Protein AF-A0A259LX27-F1 (afdb_monomer_lite)

Sequence (64 aa):
LYAQAARSLIEDGLMAASDFPDFAEDNFQRPYQGELIDGIAFTPREPNAYIDRFDIGLKGSETP

Structure (mmCIF, N/CA/C/O backbone):
data_AF-A0A259LX27-F1
#
_entry.id   AF-A0A259LX27-F1
#
loop_
_atom_site.group_PDB
_atom_site.id
_atom_site.type_symbol
_atom_site.label_atom_id
_atom_site.label_alt_id
_atom_site.label_comp_id
_atom_site.label_asym_id
_atom_site.label_entity_id
_atom_site.label_seq_id
_atom_site.pdbx_PDB_ins_code
_atom_site.Cartn_x
_atom_site.Cartn_y
_atom_site.Cartn_z
_atom_site.occupancy
_atom_site.B_iso_or_equiv
_atom_site.auth_seq_id
_atom_site.auth_comp_id
_atom_site.auth_asym_id
_atom_site.auth_atom_id
_atom_site.pdbx_PDB_model_num
ATOM 1 N N . LEU A 1 1 ? 1.475 -1.976 13.392 1.00 79.25 1 LEU A N 1
ATOM 2 C CA . LEU A 1 1 ? 1.221 -0.702 14.102 1.00 79.25 1 LEU A CA 1
ATOM 3 C C . LEU A 1 1 ? -0.200 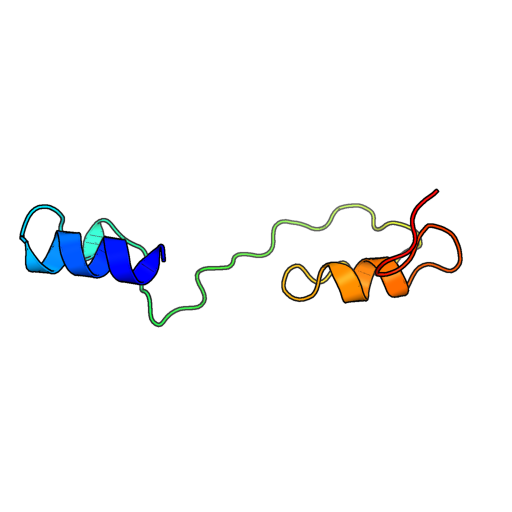-0.174 13.881 1.00 79.25 1 LEU A C 1
ATOM 5 O O . LEU A 1 1 ? -0.952 -0.193 14.839 1.00 79.25 1 LEU A O 1
ATOM 9 N N . TYR A 1 2 ? -0.612 0.205 12.660 1.00 88.06 2 TYR A N 1
ATOM 10 C CA . TYR A 1 2 ? -1.967 0.743 12.392 1.00 88.06 2 TYR A CA 1
ATOM 11 C C . TYR A 1 2 ? -3.116 -0.148 12.904 1.00 88.06 2 TYR A C 1
ATOM 13 O O . TYR A 1 2 ? -3.865 0.265 13.782 1.00 88.06 2 TYR A O 1
ATOM 21 N N . ALA A 1 3 ? -3.213 -1.396 12.429 1.00 90.62 3 ALA A N 1
ATOM 22 C CA . ALA A 1 3 ? -4.312 -2.292 12.810 1.00 90.62 3 ALA A CA 1
ATOM 23 C C . ALA A 1 3 ? -4.332 -2.632 14.313 1.00 90.62 3 ALA A C 1
ATOM 25 O O . ALA A 1 3 ? -5.385 -2.888 14.881 1.00 90.62 3 ALA A O 1
ATOM 26 N N . GLN A 1 4 ? -3.168 -2.633 14.968 1.00 93.50 4 GLN A N 1
ATOM 27 C CA . GLN A 1 4 ? -3.074 -2.856 16.415 1.00 93.50 4 GLN A CA 1
ATOM 28 C C . GLN A 1 4 ? -3.600 -1.646 17.193 1.00 93.50 4 GLN A C 1
ATOM 30 O O . GLN A 1 4 ? -4.373 -1.821 18.126 1.00 93.50 4 GLN A O 1
ATOM 35 N N . ALA A 1 5 ? -3.233 -0.431 16.776 1.00 94.50 5 ALA A N 1
ATOM 36 C CA . ALA A 1 5 ? -3.738 0.793 17.388 1.00 94.50 5 ALA A CA 1
ATOM 37 C C . ALA A 1 5 ? -5.258 0.936 17.201 1.00 94.50 5 ALA A C 1
ATOM 39 O O . ALA A 1 5 ? -5.960 1.250 18.154 1.00 94.50 5 ALA A O 1
ATOM 40 N N . ALA A 1 6 ? -5.776 0.637 16.005 1.00 93.81 6 ALA A N 1
ATOM 41 C CA . ALA A 1 6 ? -7.212 0.686 15.735 1.00 93.81 6 ALA A CA 1
ATOM 42 C C . ALA A 1 6 ? -8.008 -0.307 16.601 1.00 93.81 6 ALA A C 1
ATOM 44 O O . ALA A 1 6 ? -9.031 0.061 17.169 1.00 93.81 6 ALA A O 1
ATOM 45 N N . ARG A 1 7 ? -7.506 -1.540 16.777 1.00 94.31 7 ARG A N 1
ATOM 46 C CA . ARG A 1 7 ? -8.121 -2.529 17.682 1.00 94.31 7 ARG A CA 1
ATOM 47 C C . ARG A 1 7 ? -8.145 -2.054 19.133 1.00 94.31 7 ARG A C 1
ATOM 49 O O . ARG A 1 7 ? -9.191 -2.155 19.756 1.00 94.31 7 ARG A O 1
ATOM 56 N N . SER A 1 8 ? -7.052 -1.464 19.623 1.00 96.50 8 SER A N 1
ATOM 57 C CA . SER A 1 8 ? -7.002 -0.897 20.979 1.00 96.50 8 SER A CA 1
ATOM 58 C C . SER A 1 8 ? -8.072 0.178 21.191 1.00 96.50 8 SER A C 1
ATOM 60 O O . SER A 1 8 ? -8.757 0.163 22.202 1.00 96.50 8 SER A O 1
ATOM 62 N N . LEU A 1 9 ? -8.277 1.077 20.221 1.00 96.56 9 LEU A N 1
ATOM 63 C CA . LEU A 1 9 ? -9.298 2.130 20.326 1.00 96.56 9 LEU A CA 1
ATOM 64 C C . LEU A 1 9 ? -10.732 1.578 20.358 1.00 96.56 9 LEU A C 1
ATOM 66 O O . LEU A 1 9 ? -11.595 2.163 21.011 1.00 96.56 9 LEU A O 1
ATOM 70 N N . ILE A 1 10 ? -10.984 0.471 19.653 1.00 96.25 10 ILE A N 1
ATOM 71 C CA . ILE A 1 10 ? -12.275 -0.231 19.678 1.00 96.25 10 ILE A CA 1
ATOM 72 C C . ILE A 1 10 ? -12.471 -0.938 21.025 1.00 96.25 10 ILE A C 1
ATOM 74 O O . ILE A 1 10 ? -13.551 -0.858 21.605 1.00 96.25 10 ILE A O 1
ATOM 78 N N . GLU A 1 11 ? -11.433 -1.606 21.535 1.00 96.69 11 GLU A N 1
ATOM 79 C CA . GLU A 1 11 ? -11.441 -2.274 22.846 1.00 96.69 11 GLU A CA 1
ATOM 80 C C . GLU A 1 11 ? -11.681 -1.281 23.992 1.00 96.69 11 GLU A C 1
ATOM 82 O O . GLU A 1 11 ? -12.466 -1.564 24.897 1.00 96.69 11 GLU A O 1
ATOM 87 N N . ASP A 1 12 ? -11.091 -0.087 23.900 1.00 97.00 12 ASP A N 1
ATOM 88 C CA . ASP A 1 12 ? -11.288 1.014 24.848 1.00 97.00 12 ASP A CA 1
ATOM 89 C C . ASP A 1 12 ? -12.654 1.717 24.682 1.00 97.00 12 ASP A C 1
ATOM 91 O O . ASP A 1 12 ? -12.992 2.621 25.450 1.00 97.00 12 ASP A O 1
ATOM 95 N N .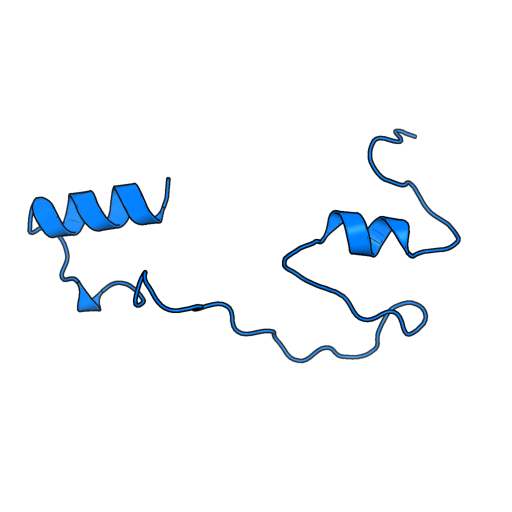 GLY A 1 13 ? -13.452 1.333 23.677 1.00 95.81 13 GLY A N 1
ATOM 96 C CA . GLY A 1 13 ? -14.767 1.914 23.389 1.00 95.81 13 GLY A CA 1
ATOM 97 C C . GLY A 1 13 ? -14.723 3.359 22.882 1.00 95.81 13 GLY A C 1
ATOM 98 O O . GLY A 1 13 ? -15.744 4.046 22.889 1.00 95.81 13 GLY A O 1
ATOM 99 N N . LEU A 1 14 ? -13.551 3.836 22.456 1.00 97.31 14 LEU A N 1
ATOM 100 C CA . LEU A 1 14 ? -13.333 5.203 21.975 1.00 97.31 14 LEU A CA 1
ATOM 101 C C . LEU A 1 14 ? -13.744 5.387 20.510 1.00 97.31 14 LEU A C 1
ATOM 103 O O . LEU A 1 14 ? -13.975 6.515 20.080 1.00 97.31 14 LEU A O 1
ATOM 107 N N . MET A 1 15 ? -13.804 4.293 19.749 1.00 97.00 15 MET A N 1
ATOM 108 C CA . MET A 1 15 ? -14.168 4.252 18.331 1.00 97.00 15 MET A CA 1
ATOM 109 C C . MET A 1 15 ? -15.034 3.016 18.058 1.00 97.00 15 MET A C 1
ATOM 111 O O . MET A 1 15 ? -14.886 1.985 18.718 1.00 97.00 15 MET A O 1
ATOM 115 N N . ALA A 1 16 ? -15.914 3.085 17.065 1.00 96.19 16 ALA A N 1
ATOM 116 C CA . ALA A 1 16 ? -16.668 1.935 16.587 1.00 96.19 16 ALA A CA 1
ATOM 117 C C . ALA A 1 16 ? -15.851 1.129 15.566 1.00 96.19 16 ALA A C 1
ATOM 119 O O . ALA A 1 16 ? -15.032 1.667 14.825 1.00 96.19 16 ALA A O 1
ATOM 120 N N . ALA A 1 17 ? -16.122 -0.175 15.456 1.00 93.12 17 ALA A N 1
ATOM 121 C CA . ALA 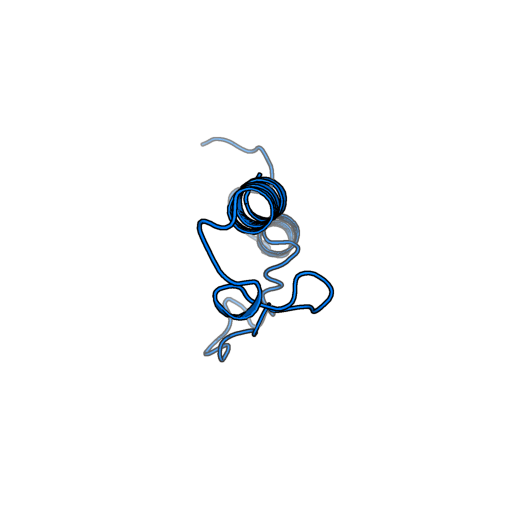A 1 17 ? -15.491 -1.008 14.427 1.00 93.12 17 ALA A CA 1
ATOM 122 C C . ALA A 1 17 ? -15.792 -0.511 12.999 1.00 93.12 17 ALA A C 1
ATOM 124 O O . ALA A 1 17 ? -14.944 -0.632 12.123 1.00 93.12 17 ALA A O 1
ATOM 125 N N . SER A 1 18 ? -16.965 0.095 12.785 1.00 94.56 18 SER A N 1
ATOM 126 C CA . SER A 1 18 ? -17.376 0.701 11.512 1.00 94.56 18 SER A CA 1
ATOM 127 C C . SER A 1 18 ? -16.605 1.966 11.136 1.00 94.56 18 SER A C 1
ATOM 129 O O . SER A 1 18 ? -16.695 2.403 9.992 1.00 94.56 18 SER A O 1
ATOM 131 N N . ASP A 1 19 ? -15.868 2.563 12.076 1.00 94.56 19 ASP A N 1
ATOM 132 C CA . ASP A 1 19 ? -15.020 3.729 11.801 1.00 94.56 19 ASP A CA 1
ATOM 133 C C . ASP A 1 19 ? -13.726 3.329 11.078 1.00 94.56 19 ASP A C 1
ATOM 135 O O . ASP A 1 19 ? -12.960 4.181 10.621 1.00 94.56 19 ASP A O 1
ATOM 139 N N . PHE A 1 20 ? -13.482 2.023 10.956 1.00 92.25 20 PHE A N 1
ATOM 140 C CA . PHE A 1 20 ? -12.321 1.453 10.303 1.00 92.25 20 PHE A CA 1
ATOM 141 C C . PHE A 1 20 ? -12.739 0.543 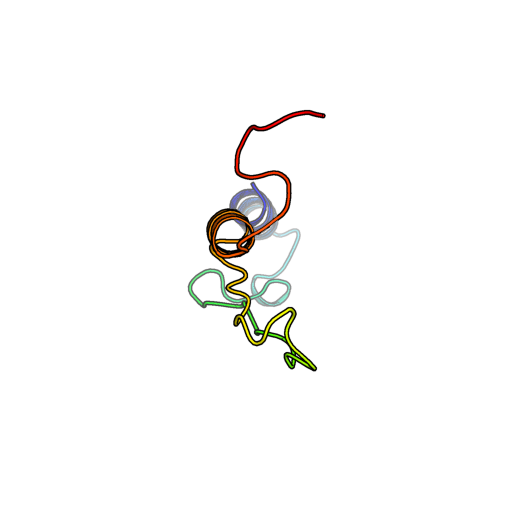9.146 1.00 92.25 20 PHE A C 1
ATOM 143 O O . PHE A 1 20 ? -13.827 -0.036 9.158 1.00 92.25 20 PHE A O 1
ATOM 150 N N . PRO A 1 21 ? -1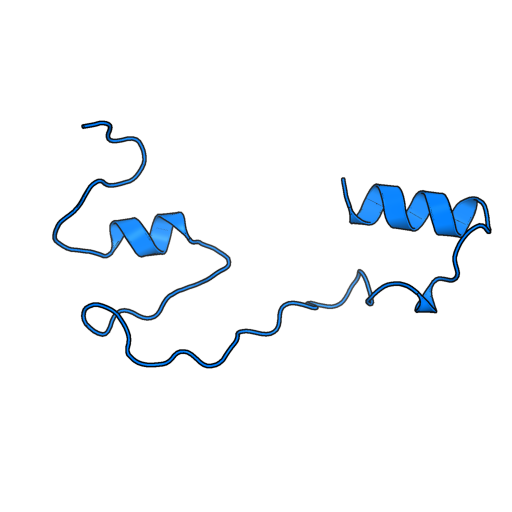1.869 0.393 8.136 1.00 90.19 21 PRO A N 1
ATOM 151 C CA . PRO A 1 21 ? -12.062 -0.619 7.109 1.00 90.19 21 PRO A CA 1
ATOM 152 C C . PRO A 1 21 ? -12.003 -2.034 7.705 1.00 90.19 21 PRO A C 1
ATOM 154 O O . PRO A 1 21 ? -11.401 -2.245 8.763 1.00 90.19 21 PRO A O 1
ATOM 157 N N . ASP A 1 22 ? -12.571 -3.019 7.006 1.00 88.69 22 ASP A N 1
ATOM 158 C CA . ASP A 1 22 ? -12.506 -4.411 7.453 1.00 88.69 22 ASP A CA 1
ATOM 159 C C . ASP A 1 22 ? -11.052 -4.898 7.440 1.00 88.69 22 ASP A C 1
ATOM 161 O O . ASP A 1 22 ? -10.438 -5.068 6.392 1.00 88.69 22 ASP A O 1
ATOM 165 N N . PHE A 1 23 ? -10.485 -5.145 8.620 1.00 86.88 23 PHE A N 1
ATOM 166 C CA . PHE A 1 23 ? -9.095 -5.573 8.758 1.00 86.88 23 PHE A CA 1
ATOM 167 C C . PHE A 1 23 ? -8.790 -6.947 8.141 1.00 86.88 23 PHE A C 1
ATOM 169 O O . PHE A 1 23 ? -7.609 -7.269 7.986 1.00 86.88 23 PHE A O 1
ATOM 176 N N . ALA A 1 24 ? -9.803 -7.772 7.868 1.00 85.56 24 ALA A N 1
ATOM 177 C CA . ALA A 1 24 ? -9.655 -9.050 7.177 1.00 85.56 24 ALA A CA 1
ATOM 178 C C . ALA A 1 24 ? -9.703 -8.896 5.650 1.00 85.56 24 ALA A C 1
ATOM 180 O O . ALA A 1 24 ? -9.195 -9.766 4.939 1.00 85.56 24 ALA A O 1
ATOM 181 N N . GLU A 1 25 ? -10.274 -7.802 5.147 1.00 86.12 25 GLU A N 1
ATOM 182 C CA . GLU A 1 25 ? -10.332 -7.525 3.720 1.00 86.12 25 GLU A CA 1
ATOM 183 C C . GLU A 1 25 ? -9.067 -6.840 3.208 1.00 86.12 25 GLU A C 1
ATOM 185 O O . GLU A 1 25 ? -8.365 -6.078 3.887 1.00 86.12 25 GLU A O 1
ATOM 190 N N . ASP A 1 26 ? -8.794 -7.095 1.934 1.00 78.94 26 ASP A N 1
ATOM 191 C CA . ASP A 1 26 ? -7.808 -6.346 1.186 1.00 78.94 26 ASP A CA 1
ATOM 192 C C . ASP A 1 26 ? -8.391 -4.993 0.775 1.00 78.94 26 ASP A C 1
ATOM 194 O O . ASP A 1 26 ? -8.899 -4.812 -0.328 1.00 78.94 26 ASP A O 1
ATOM 198 N N . ASN A 1 27 ? -8.289 -4.016 1.673 1.00 76.19 27 ASN A N 1
ATOM 199 C CA . ASN A 1 27 ? -8.738 -2.641 1.427 1.00 76.19 27 ASN A CA 1
ATOM 200 C C . ASN A 1 27 ? -7.843 -1.876 0.438 1.00 76.19 27 ASN A C 1
ATOM 202 O O . ASN A 1 27 ? -7.950 -0.656 0.297 1.00 76.19 27 ASN A O 1
ATOM 206 N N . PHE A 1 28 ? -6.914 -2.566 -0.225 1.00 76.94 28 PHE A N 1
ATOM 207 C CA . PHE A 1 28 ? -6.066 -1.965 -1.231 1.00 76.94 28 PHE A CA 1
ATOM 208 C C . PHE A 1 28 ? -6.801 -1.887 -2.571 1.00 76.94 28 PHE A C 1
ATOM 210 O O . PHE A 1 28 ? -6.876 -2.855 -3.328 1.00 76.94 28 PHE A O 1
ATOM 217 N N . GLN A 1 29 ? -7.276 -0.694 -2.917 1.00 76.88 29 GLN A N 1
ATOM 218 C CA . GLN A 1 29 ? -7.723 -0.410 -4.275 1.00 76.88 29 GLN A CA 1
ATOM 219 C C . GLN A 1 29 ? -6.559 0.110 -5.114 1.00 76.88 29 GLN A C 1
ATOM 221 O O . GLN A 1 29 ? -5.977 1.159 -4.831 1.00 76.88 29 GLN A O 1
ATOM 226 N N . ARG A 1 30 ? -6.226 -0.624 -6.180 1.00 75.44 30 ARG A N 1
ATOM 227 C CA . ARG A 1 30 ? -5.248 -0.157 -7.163 1.00 75.44 30 ARG A CA 1
ATOM 228 C C . ARG A 1 30 ? -5.855 1.032 -7.925 1.00 75.44 30 ARG A C 1
ATOM 230 O O . ARG A 1 30 ? -6.886 0.847 -8.573 1.00 75.44 30 ARG A O 1
ATOM 237 N N . PRO A 1 31 ? -5.236 2.224 -7.892 1.00 76.75 31 PRO A N 1
ATOM 238 C CA . PRO A 1 31 ? -5.702 3.346 -8.695 1.00 76.75 31 PRO A CA 1
ATOM 239 C C . PRO A 1 31 ? -5.506 3.057 -10.188 1.00 76.75 31 PRO A C 1
ATOM 241 O O . PRO A 1 31 ? -4.697 2.203 -10.563 1.00 76.75 31 PRO A O 1
ATOM 244 N N . TYR A 1 32 ? -6.225 3.789 -11.043 1.00 78.69 32 TYR A N 1
ATOM 245 C CA . TYR A 1 32 ? -6.016 3.737 -12.489 1.00 78.69 32 TYR A CA 1
ATOM 246 C C . TYR A 1 32 ? -4.533 3.959 -12.809 1.00 78.69 32 TYR A C 1
ATOM 248 O O . TYR A 1 32 ? -3.959 4.995 -12.471 1.00 78.69 32 TYR A O 1
ATOM 256 N N . GLN A 1 33 ? -3.913 2.964 -13.440 1.00 75.19 33 GLN A N 1
ATOM 257 C CA . GLN A 1 33 ? -2.579 3.105 -14.000 1.00 75.19 33 GLN A CA 1
ATOM 258 C C . GLN A 1 33 ? -2.740 3.799 -15.346 1.00 75.19 33 GLN A C 1
ATOM 260 O O . GLN A 1 33 ? -3.296 3.222 -16.277 1.00 75.19 33 GLN A O 1
ATOM 265 N N . GLY A 1 34 ? -2.320 5.064 -15.401 1.00 83.38 34 GLY A N 1
ATOM 266 C CA . GLY A 1 34 ? -2.158 5.789 -16.656 1.00 83.38 34 GLY A CA 1
ATOM 267 C C . GLY A 1 34 ? -1.033 5.189 -17.500 1.00 83.38 34 GLY A C 1
ATOM 268 O O . GLY A 1 34 ? -0.779 3.986 -17.471 1.00 83.38 34 GLY A O 1
ATOM 269 N N . GLU A 1 35 ? -0.334 6.029 -18.255 1.00 87.38 35 GLU A N 1
ATOM 270 C CA . GLU A 1 35 ? 0.818 5.569 -19.027 1.00 87.38 35 GLU A CA 1
ATOM 271 C C . GLU A 1 35 ? 1.923 5.026 -18.105 1.00 87.38 35 GLU A C 1
ATOM 273 O O . GLU A 1 35 ? 2.250 5.618 -17.073 1.00 87.38 35 GLU A O 1
ATOM 278 N N . LEU A 1 36 ? 2.455 3.859 -18.465 1.00 89.06 36 LEU A N 1
ATOM 279 C CA . LEU A 1 36 ? 3.473 3.149 -17.699 1.00 89.06 36 LEU A CA 1
ATOM 280 C C . LEU A 1 36 ? 4.864 3.527 -18.204 1.00 89.06 36 LEU A C 1
ATOM 282 O O . LEU A 1 36 ? 5.089 3.571 -19.412 1.00 89.06 36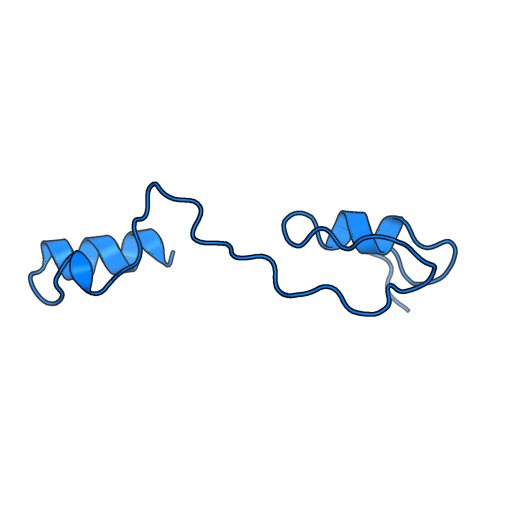 LEU A O 1
ATOM 286 N N . ILE A 1 37 ? 5.807 3.717 -17.279 1.00 85.12 37 ILE A N 1
ATOM 287 C CA . ILE A 1 37 ? 7.216 3.932 -17.628 1.00 85.12 37 ILE A CA 1
ATOM 288 C C . ILE A 1 37 ? 7.719 2.667 -18.328 1.00 85.12 37 ILE A C 1
ATOM 290 O O . ILE A 1 37 ? 7.586 1.567 -17.787 1.00 85.12 37 ILE A O 1
ATOM 294 N N . ASP A 1 38 ? 8.227 2.824 -19.549 1.00 86.69 38 ASP A N 1
ATOM 295 C CA . ASP A 1 38 ? 8.718 1.743 -20.414 1.00 86.69 38 ASP A CA 1
ATOM 296 C C . ASP A 1 38 ? 7.714 0.589 -20.623 1.00 86.69 38 ASP A C 1
ATOM 298 O O . ASP A 1 38 ? 8.087 -0.548 -20.905 1.00 86.69 38 ASP A O 1
ATOM 302 N N . GLY A 1 39 ? 6.411 0.854 -20.462 1.00 88.38 39 GLY A N 1
ATOM 303 C CA . GLY A 1 39 ? 5.364 -0.171 -20.538 1.00 88.38 39 GLY A CA 1
ATOM 304 C C . GLY A 1 39 ? 5.348 -1.162 -19.364 1.00 88.38 39 GLY A C 1
ATOM 305 O O . GLY A 1 39 ? 4.588 -2.132 -19.391 1.00 88.38 39 GLY A O 1
ATOM 306 N N . ILE A 1 40 ? 6.152 -0.942 -18.319 1.00 88.12 40 ILE A N 1
ATOM 307 C CA . ILE A 1 40 ? 6.279 -1.858 -17.182 1.00 88.12 40 ILE A CA 1
ATOM 308 C C . ILE A 1 40 ? 5.159 -1.597 -16.170 1.00 88.12 40 ILE A C 1
ATOM 310 O O . ILE A 1 40 ? 5.029 -0.513 -15.606 1.00 88.12 40 ILE A O 1
ATOM 314 N N . ALA A 1 41 ? 4.348 -2.617 -15.878 1.00 88.38 41 ALA A N 1
ATOM 315 C CA . ALA A 1 41 ? 3.262 -2.490 -14.906 1.00 88.38 41 ALA A CA 1
ATOM 316 C C . ALA A 1 41 ? 3.795 -2.377 -13.469 1.00 88.38 41 ALA A C 1
ATOM 318 O O . ALA A 1 41 ? 4.484 -3.275 -12.978 1.00 88.38 41 ALA A O 1
ATOM 319 N N . PHE A 1 42 ? 3.435 -1.308 -12.758 1.00 86.38 42 PHE A N 1
ATOM 320 C CA . PHE A 1 42 ? 3.808 -1.132 -11.353 1.00 86.38 42 PHE A CA 1
ATOM 321 C C . PHE A 1 42 ? 3.025 -2.089 -10.443 1.00 86.38 42 PHE A C 1
ATOM 323 O O . PHE A 1 42 ? 1.816 -2.236 -10.606 1.00 86.38 42 PHE A O 1
ATOM 330 N N . THR A 1 43 ? 3.679 -2.718 -9.463 1.00 86.88 43 THR A N 1
ATOM 331 C CA . THR A 1 43 ? 3.029 -3.566 -8.446 1.00 86.88 43 THR A CA 1
ATOM 332 C C . THR A 1 43 ? 3.205 -2.916 -7.072 1.00 86.88 43 THR A C 1
ATOM 334 O O . THR A 1 43 ? 4.284 -3.015 -6.498 1.00 86.88 43 THR A O 1
ATOM 337 N N . PRO A 1 44 ? 2.163 -2.275 -6.510 1.00 82.00 44 PRO A N 1
ATOM 338 C CA . PRO A 1 44 ? 2.279 -1.488 -5.276 1.00 82.00 44 PRO A CA 1
ATOM 339 C C . PRO A 1 44 ? 2.727 -2.275 -4.042 1.00 82.00 44 PRO A C 1
ATOM 341 O O . PRO A 1 44 ? 3.307 -1.704 -3.127 1.00 82.00 44 PRO A O 1
ATOM 344 N N . ARG A 1 45 ? 2.459 -3.585 -4.016 1.00 85.06 45 ARG A N 1
ATOM 345 C CA . ARG A 1 45 ? 2.887 -4.478 -2.930 1.00 85.06 45 ARG A CA 1
ATOM 346 C C . ARG A 1 45 ? 4.382 -4.764 -2.932 1.00 85.06 45 ARG A C 1
ATOM 348 O O . ARG A 1 45 ? 4.924 -5.152 -1.907 1.00 85.06 45 ARG A O 1
ATOM 355 N N . GLU A 1 46 ? 5.029 -4.579 -4.076 1.00 88.00 46 GLU A N 1
ATOM 356 C CA . GLU A 1 46 ? 6.425 -4.939 -4.301 1.00 88.00 46 GLU A CA 1
ATOM 357 C C . GLU A 1 46 ? 7.142 -3.779 -5.014 1.00 88.00 46 GLU A C 1
ATOM 359 O O . GLU A 1 46 ? 7.592 -3.920 -6.154 1.00 88.00 46 GLU A O 1
ATOM 364 N N . PRO A 1 47 ? 7.226 -2.595 -4.378 1.00 86.69 47 PRO A N 1
ATOM 365 C CA . PRO A 1 47 ? 7.742 -1.396 -5.032 1.00 86.69 47 PRO A CA 1
ATOM 366 C C . PRO A 1 47 ? 9.214 -1.537 -5.431 1.00 86.69 47 PRO A C 1
ATOM 368 O O . PRO A 1 47 ? 9.589 -1.116 -6.520 1.00 86.69 47 PRO A O 1
ATOM 371 N N . ASN A 1 48 ? 10.031 -2.203 -4.613 1.00 87.62 48 ASN A N 1
ATOM 372 C CA . ASN A 1 48 ? 11.441 -2.431 -4.939 1.00 87.62 48 ASN A CA 1
ATOM 373 C C . ASN A 1 48 ? 11.591 -3.360 -6.155 1.00 87.62 48 ASN A C 1
ATOM 375 O O . ASN A 1 48 ? 12.346 -3.053 -7.070 1.00 87.62 48 ASN A O 1
ATOM 379 N N . ALA A 1 49 ? 10.769 -4.413 -6.240 1.00 89.06 49 ALA A N 1
ATOM 380 C CA . ALA A 1 49 ? 10.757 -5.308 -7.397 1.00 89.06 49 ALA A CA 1
ATOM 381 C C . ALA A 1 49 ? 10.289 -4.609 -8.687 1.00 89.06 49 ALA A C 1
ATOM 383 O O . ALA A 1 49 ? 10.537 -5.090 -9.790 1.00 89.06 49 ALA A O 1
ATOM 384 N N . TYR A 1 50 ? 9.577 -3.483 -8.592 1.00 89.62 50 TYR A N 1
ATOM 385 C CA . TYR A 1 50 ? 9.303 -2.646 -9.757 1.00 89.62 50 TYR A CA 1
ATOM 386 C C . TYR A 1 50 ? 10.532 -1.864 -10.217 1.00 89.62 50 TYR A C 1
ATOM 388 O O . TYR A 1 50 ? 10.796 -1.844 -11.413 1.00 89.62 50 TYR A O 1
ATOM 396 N N . ILE A 1 51 ? 11.291 -1.275 -9.293 1.00 88.38 51 ILE A N 1
ATOM 397 C CA . ILE A 1 51 ? 12.509 -0.515 -9.612 1.00 88.38 51 ILE A CA 1
ATOM 398 C C . ILE A 1 51 ? 13.544 -1.417 -10.297 1.00 88.38 51 ILE A C 1
ATOM 400 O O . ILE A 1 51 ? 14.136 -1.039 -11.305 1.00 88.38 51 ILE A O 1
ATOM 404 N N . ASP A 1 52 ? 13.690 -2.652 -9.822 1.00 89.75 52 ASP A N 1
ATOM 405 C CA . ASP A 1 52 ? 14.678 -3.594 -10.356 1.00 89.75 52 ASP A CA 1
ATOM 406 C C . ASP A 1 52 ? 14.374 -4.069 -11.793 1.00 89.75 52 ASP A C 1
ATOM 408 O O . ASP A 1 52 ? 15.251 -4.628 -12.455 1.00 89.75 52 ASP A O 1
ATOM 412 N N . ARG A 1 53 ? 13.151 -3.836 -12.295 1.00 89.19 53 ARG A N 1
ATOM 413 C CA . ARG A 1 53 ? 12.727 -4.206 -13.657 1.00 89.19 53 ARG A CA 1
ATOM 414 C C . ARG A 1 53 ? 13.180 -3.229 -14.739 1.00 89.19 53 ARG A C 1
ATOM 416 O O . ARG A 1 53 ? 13.045 -3.562 -15.911 1.00 89.19 53 ARG A O 1
ATOM 423 N N . PHE A 1 54 ? 13.693 -2.057 -14.374 1.00 90.44 54 PHE A N 1
ATOM 424 C CA . PHE A 1 54 ? 14.201 -1.094 -15.347 1.00 90.44 54 PHE A CA 1
ATOM 425 C C . PHE A 1 54 ? 15.631 -1.434 -15.777 1.00 90.44 54 PHE A C 1
ATOM 427 O O . PHE A 1 54 ? 16.467 -1.855 -14.971 1.00 90.44 54 PHE A O 1
ATOM 434 N N . ASP A 1 55 ? 15.934 -1.224 -17.057 1.00 87.75 55 ASP A N 1
ATOM 435 C CA . ASP A 1 55 ? 17.271 -1.479 -17.610 1.00 87.75 55 ASP A CA 1
ATOM 436 C C . ASP A 1 55 ? 18.316 -0.480 -17.089 1.00 87.75 55 ASP A C 1
ATOM 438 O O . ASP A 1 55 ? 19.490 -0.824 -16.947 1.00 87.75 55 ASP A O 1
ATOM 442 N N . ILE A 1 56 ? 17.882 0.735 -16.744 1.00 86.94 56 ILE A N 1
ATOM 443 C CA . ILE A 1 56 ? 18.720 1.820 -16.225 1.00 86.94 56 ILE A CA 1
ATOM 444 C C . ILE A 1 56 ? 18.173 2.362 -14.899 1.00 86.94 56 ILE A C 1
ATOM 446 O O . ILE A 1 56 ? 16.984 2.250 -14.614 1.00 86.94 56 ILE A O 1
ATOM 450 N N . GLY A 1 57 ? 19.043 3.008 -14.120 1.00 83.44 57 GLY A N 1
ATOM 451 C CA . GLY A 1 57 ? 18.700 3.622 -12.834 1.00 83.44 57 GLY A CA 1
ATOM 452 C C . GLY A 1 57 ? 19.317 2.891 -11.642 1.00 83.44 57 GLY A C 1
ATOM 453 O O . GLY A 1 57 ? 19.851 1.796 -11.791 1.00 83.44 57 GLY A O 1
ATOM 454 N N . LEU A 1 58 ? 19.263 3.538 -10.474 1.00 85.25 58 LEU A N 1
ATOM 455 C CA . LEU A 1 58 ? 19.738 2.968 -9.211 1.00 85.25 58 LEU A CA 1
ATOM 456 C C . LEU A 1 58 ? 18.781 1.872 -8.744 1.00 85.25 58 LEU A C 1
ATOM 458 O O . LEU A 1 58 ? 17.568 2.088 -8.676 1.00 85.25 58 LEU A O 1
ATOM 462 N N . LYS A 1 59 ? 19.337 0.712 -8.409 1.00 84.31 59 LYS A N 1
ATOM 463 C CA . LYS A 1 59 ? 18.610 -0.500 -8.029 1.00 84.31 59 LYS A CA 1
ATOM 464 C C . LYS A 1 59 ? 18.851 -0.834 -6.567 1.00 84.31 59 LYS A C 1
ATOM 466 O O . LYS A 1 59 ? 19.928 -0.594 -6.026 1.00 84.31 59 LYS A O 1
ATOM 471 N N . GLY A 1 60 ? 17.847 -1.426 -5.924 1.00 81.62 60 GLY A N 1
ATOM 472 C CA . GLY A 1 60 ? 17.940 -1.906 -4.544 1.00 81.62 60 GLY A CA 1
ATOM 473 C C . GLY A 1 60 ? 18.608 -0.927 -3.563 1.00 81.62 60 GLY A C 1
ATOM 474 O O . GLY A 1 60 ? 18.011 0.063 -3.149 1.00 81.62 60 GLY A O 1
ATOM 475 N N . SER A 1 61 ? 19.832 -1.257 -3.143 1.00 83.50 61 SER A N 1
ATOM 476 C CA . SER A 1 61 ? 20.621 -0.528 -2.141 1.00 83.50 61 SER A CA 1
ATOM 477 C C . SER A 1 61 ? 21.734 0.348 -2.728 1.00 83.50 61 SER A C 1
ATOM 479 O O . SER A 1 61 ? 22.635 0.752 -1.995 1.00 83.50 61 SER A O 1
ATOM 481 N N . GLU A 1 62 ? 21.737 0.589 -4.037 1.00 84.88 62 GLU A N 1
ATOM 482 C CA . GLU A 1 62 ? 22.738 1.439 -4.677 1.00 84.88 62 GLU A CA 1
ATOM 483 C C . GLU A 1 62 ? 22.577 2.901 -4.240 1.00 84.88 62 GLU A C 1
ATOM 485 O O . GLU A 1 62 ? 21.477 3.456 -4.222 1.00 84.88 62 GLU A O 1
ATOM 490 N N . THR A 1 63 ? 23.695 3.533 -3.889 1.00 76.44 63 THR A N 1
ATOM 491 C CA . THR A 1 63 ? 23.772 4.962 -3.566 1.00 76.44 63 THR A CA 1
ATOM 492 C C . THR A 1 63 ? 24.634 5.682 -4.606 1.00 76.44 63 THR A C 1
ATOM 494 O O . THR A 1 63 ? 25.628 5.090 -5.031 1.00 76.44 63 THR A O 1
ATOM 497 N N . PRO A 1 64 ? 24.274 6.918 -5.007 1.00 71.81 64 PRO A N 1
ATOM 498 C CA . PRO A 1 64 ? 25.037 7.710 -5.975 1.00 71.81 64 PRO A CA 1
ATOM 499 C C . PRO A 1 64 ? 26.492 7.967 -5.568 1.00 71.81 64 PRO A C 1
ATOM 501 O O . PRO A 1 64 ? 26.757 8.069 -4.346 1.00 71.81 64 PRO A O 1
#

Secondary structure (DSSP, 8-state):
-HHHHHHHHHHTTSS-GGGS--TTS---PPPP--SPGGGPPP-TT-HHHHHTTSSSS--TT---

pLDDT: mean 87.37, std 6.41, range [71.81, 97.31]

Foldseek 3Di:
DVVVVVVVCVVVVVDPPVVDDDPVDPPDDDPDDDDDDVNQDQDPVCNLVSVVPDPDDDHDPDDD

Radius of gyration: 18.3 Å; chains: 1; bounding box: 42×17×45 Å